Protein AF-A0A1B6C2A0-F1 (afdb_monomer)

Foldseek 3Di:
DWDDDPFKIKDKDKFQDDDLVSLLVVLVVSCVVVDDADPQKAKEKEKEWEPVSVVPVVVVSSVVSNCVSPVPHHYDYDYDNPCPPPPVPPPCPPPDDDDPPPPPPGGMMMMMMMMGHNDDPVNDDDD

Secondary structure (DSSP, 8-state):
-EEE-SSEEEEEEEE---SHHHHHHHHHHHHHHH-SPPTTEEEEEEEEEETHHHHTSHHHHHHHHHHHH-TT-EEEEEEE--STT--TTSS-TTS-------------EEEEEEEEET--GGGS---

Solvent-accessible surface area (backbone atoms only — not comparable to full-atom values): 7648 Å² total; per-residue (Å²): 94,74,51,78,56,100,48,38,40,36,41,42,54,75,46,56,62,90,49,72,70,52,43,50,52,48,50,53,52,48,42,68,72,66,50,78,84,60,83,66,44,41,51,39,35,44,35,42,33,21,55,74,38,51,77,72,59,50,45,58,56,50,53,52,50,48,44,72,74,45,72,89,53,52,69,50,74,48,76,34,77,68,65,80,74,61,67,79,67,83,83,43,90,80,61,76,87,63,75,80,80,77,65,83,88,55,59,32,36,40,41,37,36,43,34,35,54,75,54,54,81,88,73,60,80,84,128

Radius of gyration: 17.27 Å; Cα contacts (8 Å, |Δi|>4): 169; chains: 1; bounding box: 34×28×52 Å

Organism: NCBI:txid38151

Nearest PDB structures (foldseek):
  2ig8-assembly1_C  TM=4.846E-01  e=4.538E-01  Pseudomonas aeruginosa PAO1
  8gzy-assembly3_E  TM=4.237E-01  e=2.541E-01  Escherichia coli
  6ll6-assembly1_A  TM=4.222E-01  e=3.083E-01  Escherichia coli
  8c8v-assembly1_A  TM=3.925E-01  e=2.272E+00  Priestia megaterium NBRC 15308 = ATCC 14581
  8c9d-assembly1_A  TM=3.919E-01  e=3.805E+00  Priestia megaterium

Sequence (127 aa):
MALRGENITVHSQLLTSQNESGINAFMKKMWEEVGCKPEDSQRFAFIVTCVNRFIDNKSKYEWKKFKEYFPDIQYFGFYGNGEHYLEITSCEKNLKKKKPLRIAYGDSTSFLFITIKGAKPSQIIRI

Structure (mmCIF, N/CA/C/O backbone):
data_AF-A0A1B6C2A0-F1
#
_entry.id   AF-A0A1B6C2A0-F1
#
loop_
_atom_site.group_PDB
_atom_site.id
_atom_site.type_symbol
_atom_site.label_atom_id
_atom_site.label_alt_id
_atom_site.label_comp_id
_atom_site.label_asym_id
_atom_site.label_entity_id
_atom_site.label_seq_id
_atom_site.pdbx_PDB_ins_code
_atom_site.Cartn_x
_atom_site.Cartn_y
_atom_site.Cartn_z
_atom_site.occupancy
_atom_site.B_iso_or_equiv
_atom_site.auth_seq_id
_atom_site.auth_comp_id
_atom_site.auth_asym_id
_atom_site.auth_atom_id
_atom_site.pdbx_PDB_model_num
ATOM 1 N N . MET A 1 1 ? -7.528 7.260 -4.378 1.00 46.97 1 MET A N 1
ATOM 2 C CA . MET A 1 1 ? -8.936 7.714 -4.248 1.00 46.97 1 MET A CA 1
ATOM 3 C C . MET A 1 1 ? -9.460 7.255 -2.899 1.00 46.97 1 MET A C 1
ATOM 5 O O . MET A 1 1 ? -9.129 6.136 -2.517 1.00 46.97 1 MET A O 1
ATOM 9 N N . ALA A 1 2 ? -10.219 8.090 -2.179 1.00 59.53 2 ALA A N 1
ATOM 10 C CA . ALA A 1 2 ? -10.784 7.724 -0.881 1.00 59.53 2 ALA A CA 1
ATOM 11 C C . ALA A 1 2 ? -12.317 7.789 -0.901 1.00 59.53 2 ALA A C 1
ATOM 13 O O . ALA A 1 2 ? -12.877 8.824 -1.255 1.00 59.53 2 ALA A O 1
ATOM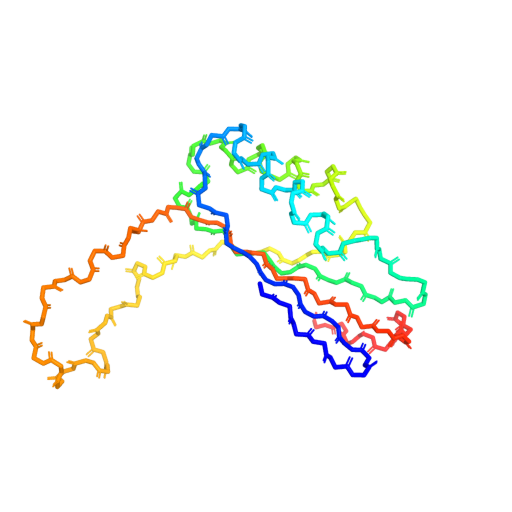 14 N N . LEU A 1 3 ? -12.983 6.699 -0.517 1.00 65.81 3 LEU A N 1
ATOM 15 C CA . LEU A 1 3 ? -14.430 6.663 -0.281 1.00 65.81 3 LEU A CA 1
ATOM 16 C C . LEU A 1 3 ? -14.672 6.636 1.227 1.00 65.81 3 LEU A C 1
ATOM 18 O O . LEU A 1 3 ? -14.015 5.883 1.947 1.00 65.81 3 LEU A O 1
ATOM 22 N N . ARG A 1 4 ? -15.600 7.466 1.707 1.00 64.44 4 ARG A N 1
ATOM 23 C CA . ARG A 1 4 ? -15.973 7.553 3.123 1.00 64.44 4 ARG A CA 1
ATOM 24 C C . ARG A 1 4 ? -17.473 7.311 3.251 1.00 64.44 4 ARG A C 1
ATOM 26 O O . ARG A 1 4 ? -18.260 8.120 2.776 1.00 64.44 4 ARG A O 1
ATOM 33 N N . GLY A 1 5 ? -17.844 6.193 3.863 1.00 67.31 5 GLY A N 1
ATOM 34 C CA . GLY A 1 5 ? -19.181 5.955 4.401 1.00 67.31 5 GLY A CA 1
ATOM 35 C C . GLY A 1 5 ? -19.194 6.194 5.911 1.00 67.31 5 GLY A C 1
ATOM 36 O O . GLY A 1 5 ? -18.141 6.413 6.511 1.00 67.31 5 GLY A O 1
ATOM 37 N N . GLU A 1 6 ? -20.369 6.112 6.535 1.00 70.62 6 GLU A N 1
ATOM 38 C CA . GLU A 1 6 ? -20.544 6.400 7.970 1.00 70.62 6 GLU A CA 1
ATOM 39 C C . GLU A 1 6 ? -19.583 5.598 8.870 1.00 70.62 6 GLU A C 1
ATOM 41 O O . GLU A 1 6 ? -19.019 6.150 9.812 1.00 70.62 6 GLU A O 1
ATOM 46 N N . ASN A 1 7 ? -19.297 4.337 8.520 1.00 81.69 7 ASN A N 1
ATOM 47 C CA . ASN A 1 7 ? -18.421 3.446 9.296 1.00 81.69 7 ASN A CA 1
ATOM 48 C C . ASN A 1 7 ? -17.284 2.803 8.490 1.00 81.69 7 ASN A C 1
ATOM 50 O O . ASN A 1 7 ? -16.551 1.973 9.025 1.00 81.69 7 ASN A O 1
ATOM 54 N N . ILE A 1 8 ? -17.124 3.160 7.212 1.00 86.12 8 ILE A N 1
ATOM 55 C CA . ILE A 1 8 ? -16.151 2.523 6.315 1.00 86.12 8 ILE A CA 1
ATOM 56 C C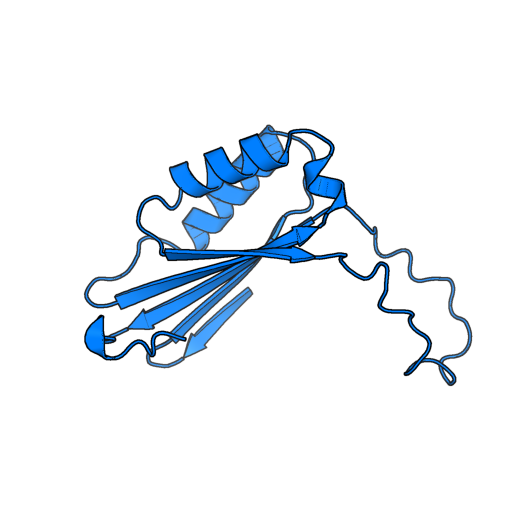 . ILE A 1 8 ? -15.323 3.593 5.617 1.00 86.12 8 ILE A C 1
ATOM 58 O O . ILE A 1 8 ? -15.874 4.513 5.013 1.00 86.12 8 ILE A O 1
ATOM 62 N N . THR A 1 9 ? -14.000 3.448 5.642 1.00 88.81 9 THR A N 1
ATOM 63 C CA . THR A 1 9 ? -13.112 4.210 4.761 1.00 88.81 9 THR A CA 1
ATOM 64 C C . THR A 1 9 ? -12.344 3.274 3.847 1.00 88.81 9 THR A C 1
ATOM 66 O O . THR A 1 9 ? -11.804 2.257 4.279 1.00 88.81 9 THR A O 1
ATOM 69 N N . VAL A 1 10 ? -12.297 3.621 2.566 1.00 90.19 10 VAL A N 1
ATOM 70 C CA . VAL A 1 10 ? -11.571 2.863 1.550 1.00 90.19 10 VAL A CA 1
ATOM 71 C C . VAL A 1 10 ? -10.533 3.770 0.924 1.00 90.19 10 VAL A C 1
ATOM 73 O O . VAL A 1 10 ? -10.885 4.863 0.494 1.00 90.19 10 VAL A O 1
ATOM 76 N N . HIS A 1 11 ? -9.284 3.321 0.845 1.00 92.44 11 HIS A N 1
ATOM 77 C CA . HIS A 1 11 ? -8.206 4.021 0.150 1.00 92.44 11 HIS A CA 1
ATOM 78 C C . HIS A 1 11 ? -7.613 3.096 -0.901 1.00 92.44 11 HIS A C 1
ATOM 80 O O . HIS A 1 11 ? -7.184 1.994 -0.572 1.00 92.44 11 HIS A O 1
ATOM 86 N N . SER A 1 12 ? -7.557 3.542 -2.153 1.00 91.06 12 SER A N 1
ATOM 87 C CA . SER A 1 12 ? -6.879 2.801 -3.217 1.00 91.06 12 SER A CA 1
ATOM 88 C C . SER A 1 12 ? -5.825 3.646 -3.918 1.00 91.06 12 SER A C 1
ATOM 90 O O . SER A 1 12 ? -6.047 4.837 -4.186 1.00 91.06 12 SER A O 1
ATOM 92 N N . GLN A 1 13 ? -4.688 3.022 -4.233 1.00 90.56 13 GLN A N 1
ATOM 93 C CA . GLN A 1 13 ? -3.665 3.593 -5.107 1.00 90.56 13 GLN A CA 1
ATOM 94 C C . GLN A 1 13 ? -2.916 2.507 -5.888 1.00 90.56 13 GLN A C 1
ATOM 96 O O . GLN A 1 13 ? -2.855 1.346 -5.483 1.00 90.56 13 GLN A O 1
ATOM 101 N N . LEU A 1 14 ? -2.310 2.931 -6.997 1.00 88.50 14 LEU A N 1
ATOM 102 C CA . LEU A 1 14 ? -1.517 2.098 -7.889 1.00 88.50 14 LEU A CA 1
ATOM 103 C C . LEU A 1 14 ? -0.050 2.530 -7.844 1.00 88.50 14 LEU A C 1
ATOM 105 O O . LEU A 1 14 ? 0.276 3.674 -8.162 1.00 88.50 14 LEU A O 1
ATOM 109 N N . LEU A 1 15 ? 0.832 1.603 -7.489 1.00 88.38 15 LEU A N 1
ATOM 110 C CA . LEU A 1 15 ? 2.272 1.791 -7.557 1.00 88.38 15 LEU A CA 1
ATOM 111 C C . LEU A 1 15 ? 2.779 1.348 -8.927 1.00 88.38 15 LEU A C 1
ATOM 113 O O . LEU A 1 15 ? 2.741 0.165 -9.252 1.00 88.38 15 LEU A O 1
ATOM 117 N N . THR A 1 16 ? 3.301 2.291 -9.707 1.00 86.25 16 THR A N 1
ATOM 118 C CA . THR A 1 16 ? 3.906 2.026 -11.025 1.00 86.25 16 THR A CA 1
ATOM 119 C C . THR A 1 16 ? 5.417 2.236 -11.043 1.00 86.25 16 THR A C 1
ATOM 121 O O . THR A 1 16 ? 6.093 1.755 -11.952 1.00 86.25 16 THR A O 1
ATOM 124 N N . SER A 1 17 ? 5.972 2.919 -10.032 1.00 85.25 17 SER A N 1
ATOM 125 C CA . SER A 1 17 ? 7.409 3.189 -9.968 1.00 85.25 17 SER A CA 1
ATOM 126 C C . SER A 1 17 ? 8.223 1.898 -9.889 1.00 85.25 17 SER A C 1
ATOM 128 O O . SER A 1 17 ? 7.827 0.930 -9.231 1.00 85.25 17 SER A O 1
ATOM 130 N N . GLN A 1 18 ? 9.375 1.931 -10.560 1.00 78.81 18 GLN A N 1
ATOM 131 C CA . GLN A 1 18 ? 10.309 0.820 -10.732 1.00 78.81 18 GLN A CA 1
ATOM 132 C C . GLN A 1 18 ? 11.610 0.994 -9.938 1.00 78.81 18 GLN A C 1
ATOM 134 O O . GLN A 1 18 ? 12.442 0.093 -9.943 1.00 78.81 18 GLN A O 1
ATOM 139 N N . ASN A 1 19 ? 11.817 2.138 -9.280 1.00 86.50 19 ASN A N 1
ATOM 140 C CA . ASN A 1 19 ? 13.023 2.411 -8.493 1.00 86.50 19 ASN A CA 1
ATOM 141 C C . ASN A 1 19 ? 12.700 2.580 -7.002 1.00 86.50 19 ASN A C 1
ATOM 143 O O . ASN A 1 19 ? 11.588 2.959 -6.631 1.00 86.50 19 ASN A O 1
ATOM 147 N N . GLU A 1 20 ? 13.686 2.307 -6.144 1.00 89.81 20 GLU A N 1
ATOM 148 C CA . GLU A 1 20 ? 13.518 2.317 -4.685 1.00 89.81 20 GLU A CA 1
ATOM 149 C C . GLU A 1 20 ? 13.048 3.673 -4.144 1.00 89.81 20 GLU A C 1
ATOM 151 O O . GLU A 1 20 ? 12.148 3.725 -3.308 1.00 89.81 20 GLU A O 1
ATOM 156 N N . SER A 1 21 ? 13.600 4.776 -4.662 1.00 91.00 21 SER A N 1
ATOM 157 C CA . SER A 1 21 ? 13.212 6.136 -4.266 1.00 91.00 21 SER A CA 1
ATOM 158 C C . SER A 1 21 ? 11.720 6.389 -4.498 1.00 91.00 21 SER A C 1
ATOM 160 O O . SER A 1 21 ? 11.013 6.826 -3.590 1.00 91.00 21 SER A O 1
ATOM 162 N N . GLY A 1 22 ? 11.214 6.043 -5.684 1.00 91.12 22 GLY A N 1
ATOM 163 C CA . GLY A 1 22 ? 9.809 6.211 -6.026 1.00 91.12 22 GLY A CA 1
ATOM 164 C C . GLY A 1 22 ? 8.893 5.234 -5.290 1.00 91.12 22 GLY A C 1
ATOM 165 O O . GLY A 1 22 ? 7.784 5.619 -4.933 1.00 91.12 22 GLY A O 1
ATOM 166 N N . ILE A 1 23 ? 9.349 4.010 -5.000 1.00 91.94 23 ILE A N 1
ATOM 167 C CA . ILE A 1 23 ? 8.610 3.069 -4.142 1.00 91.94 23 ILE A CA 1
ATOM 168 C C . ILE A 1 23 ? 8.478 3.638 -2.725 1.00 91.94 23 ILE A C 1
ATOM 170 O O . ILE A 1 23 ? 7.384 3.659 -2.166 1.00 91.94 23 ILE A O 1
ATOM 174 N N . ASN A 1 24 ? 9.567 4.148 -2.148 1.00 94.62 24 ASN A N 1
ATOM 175 C CA . ASN A 1 24 ? 9.548 4.726 -0.809 1.00 94.62 24 ASN A CA 1
ATOM 176 C C . ASN A 1 24 ? 8.687 5.997 -0.746 1.00 94.62 24 ASN A C 1
ATOM 178 O O . ASN A 1 24 ? 7.883 6.151 0.170 1.00 94.62 24 ASN A O 1
ATOM 182 N N . ALA A 1 25 ? 8.804 6.884 -1.740 1.00 95.19 25 ALA A N 1
ATOM 183 C CA . ALA A 1 25 ? 7.973 8.082 -1.837 1.00 95.19 25 ALA A CA 1
ATOM 184 C C . ALA A 1 25 ? 6.481 7.736 -1.964 1.00 95.19 25 ALA A C 1
ATOM 186 O O . ALA A 1 25 ? 5.644 8.364 -1.317 1.00 95.19 25 ALA A O 1
ATOM 187 N N . PHE A 1 26 ? 6.151 6.706 -2.749 1.00 94.88 26 PHE A N 1
ATOM 188 C CA . PHE A 1 26 ? 4.788 6.201 -2.869 1.00 94.88 26 PHE A CA 1
ATOM 189 C C . PHE A 1 26 ? 4.254 5.665 -1.537 1.00 94.88 26 PHE A C 1
ATOM 191 O O . PHE A 1 26 ? 3.175 6.070 -1.114 1.00 94.88 26 PHE A O 1
ATOM 198 N N . MET A 1 27 ? 5.014 4.802 -0.855 1.00 95.19 27 MET A N 1
ATOM 199 C CA . MET A 1 27 ? 4.599 4.227 0.430 1.00 95.19 27 MET A CA 1
ATOM 200 C C . MET A 1 27 ? 4.398 5.308 1.493 1.00 95.19 27 MET A C 1
ATOM 202 O O . MET A 1 27 ? 3.395 5.285 2.200 1.00 95.19 27 MET A O 1
ATOM 206 N N . LYS A 1 28 ? 5.293 6.303 1.547 1.00 95.81 28 LYS A N 1
ATOM 207 C CA . LYS A 1 28 ? 5.152 7.463 2.432 1.00 95.81 28 LYS A CA 1
ATOM 208 C C . LYS A 1 28 ? 3.858 8.229 2.157 1.00 95.81 28 LYS A C 1
ATOM 210 O O . LYS A 1 28 ? 3.079 8.447 3.077 1.00 95.81 28 LYS A O 1
ATOM 215 N N . LYS A 1 29 ? 3.605 8.588 0.895 1.00 95.25 29 LYS A N 1
ATOM 216 C CA . LYS A 1 29 ? 2.387 9.307 0.498 1.00 95.25 29 LYS A CA 1
ATOM 217 C C . LYS A 1 29 ? 1.126 8.506 0.830 1.00 95.25 29 LYS A C 1
ATOM 219 O O . LYS A 1 29 ? 0.148 9.049 1.331 1.00 95.25 29 LYS A O 1
ATOM 224 N N . MET A 1 30 ? 1.144 7.204 0.561 1.00 94.12 30 MET A N 1
ATOM 225 C CA . MET A 1 30 ? 0.041 6.310 0.895 1.00 94.12 30 MET A CA 1
ATOM 226 C C . MET A 1 30 ? -0.207 6.258 2.402 1.00 94.12 30 MET A C 1
ATOM 228 O O . MET A 1 30 ? -1.357 6.309 2.827 1.00 94.12 30 MET A O 1
ATOM 232 N N . TRP A 1 31 ? 0.850 6.183 3.209 1.00 94.38 31 TRP A N 1
ATOM 233 C CA . TRP A 1 31 ? 0.747 6.216 4.664 1.00 94.38 31 TRP A CA 1
ATOM 234 C C . TRP A 1 31 ? 0.172 7.540 5.172 1.00 94.38 31 TRP A C 1
ATOM 236 O O . TRP A 1 31 ? -0.723 7.521 6.011 1.00 94.38 31 TRP A O 1
ATOM 246 N N . GLU A 1 32 ? 0.603 8.674 4.616 1.00 94.12 32 GLU A N 1
ATOM 247 C CA . GLU A 1 32 ? 0.053 9.999 4.937 1.00 94.12 32 GLU A CA 1
ATOM 248 C C . GLU A 1 32 ? -1.445 10.097 4.594 1.00 94.12 32 GLU A C 1
ATOM 250 O O . GLU A 1 32 ? -2.218 10.679 5.353 1.00 94.12 32 GLU A O 1
ATOM 255 N N . GLU A 1 33 ? -1.881 9.492 3.484 1.00 90.69 33 GLU A N 1
ATOM 256 C CA . GLU A 1 33 ? -3.290 9.492 3.070 1.00 90.69 33 GLU A CA 1
ATOM 257 C C . GLU A 1 33 ? -4.172 8.522 3.871 1.00 90.69 33 GLU A C 1
ATOM 259 O O . GLU A 1 33 ? -5.321 8.843 4.179 1.00 90.69 33 GLU A O 1
ATOM 264 N N . VAL A 1 34 ? -3.672 7.319 4.163 1.00 90.88 34 VAL A N 1
ATOM 265 C CA . 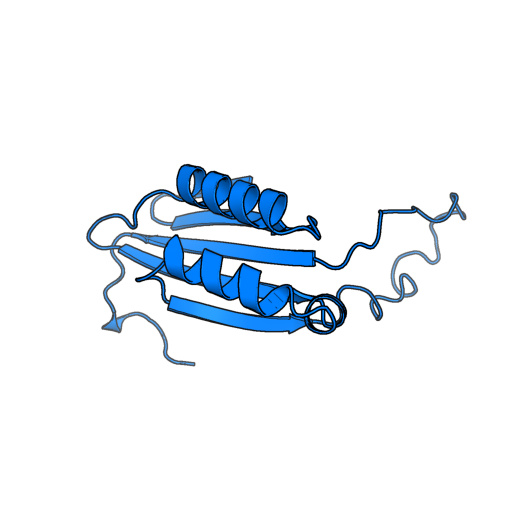VAL A 1 34 ? -4.390 6.278 4.922 1.00 90.88 34 VAL A CA 1
ATOM 266 C C . VAL A 1 34 ? -4.414 6.611 6.419 1.00 90.88 34 VAL A C 1
ATOM 268 O O . VAL A 1 34 ? -5.380 6.289 7.118 1.00 90.88 34 VAL A O 1
ATOM 271 N N . GLY A 1 35 ? -3.357 7.260 6.907 1.00 87.81 35 GLY A N 1
ATOM 272 C CA . GLY A 1 35 ? -3.150 7.631 8.300 1.00 87.81 35 GLY A CA 1
ATOM 273 C C . GLY A 1 35 ? -3.009 6.433 9.240 1.00 87.81 35 GLY A C 1
ATOM 274 O O . GLY A 1 35 ? -3.051 5.264 8.841 1.00 87.81 35 GLY A O 1
ATOM 275 N N . CYS A 1 36 ? -2.891 6.716 10.536 1.00 86.44 36 CYS A N 1
ATOM 276 C CA . CYS A 1 36 ? -2.920 5.690 11.576 1.00 86.44 36 CYS A CA 1
ATOM 277 C C . CYS A 1 36 ? -4.266 4.948 11.589 1.00 86.44 36 CYS A C 1
ATOM 279 O O . CYS A 1 36 ? -5.297 5.486 11.174 1.00 86.44 36 CYS A O 1
ATOM 281 N N . LYS A 1 37 ? -4.264 3.691 12.049 1.00 85.38 37 LYS A N 1
ATOM 282 C CA . LYS A 1 37 ? -5.504 2.934 12.256 1.00 85.38 37 LYS A CA 1
ATOM 283 C C . LYS A 1 37 ? -6.287 3.586 13.408 1.00 85.38 37 LYS A C 1
ATOM 285 O O . LYS A 1 37 ? -5.721 3.681 14.493 1.00 85.38 37 LYS A O 1
ATOM 290 N N . PRO A 1 38 ? -7.542 4.027 13.201 1.00 84.38 38 PRO A N 1
ATOM 291 C CA . PRO A 1 38 ? -8.361 4.564 14.284 1.00 84.38 38 PRO A CA 1
ATOM 292 C C . PRO A 1 38 ? -8.554 3.550 15.419 1.00 84.38 38 PRO A C 1
ATOM 294 O O . PRO A 1 38 ? -8.587 2.339 15.168 1.00 84.38 38 PRO A O 1
ATOM 297 N N . GLU A 1 39 ? -8.738 4.040 16.643 1.00 83.50 39 GLU A N 1
ATOM 298 C CA . GLU A 1 39 ? -9.188 3.214 17.768 1.00 83.50 39 GLU A CA 1
ATOM 299 C C . GLU A 1 39 ? -10.524 2.530 17.439 1.00 83.50 39 GLU A C 1
ATOM 301 O O . GLU A 1 39 ? -11.302 3.016 16.611 1.00 83.50 39 GLU A O 1
ATOM 306 N N . ASP A 1 40 ? -10.741 1.348 18.019 1.00 85.44 40 ASP A N 1
ATOM 307 C CA . ASP A 1 40 ? -11.930 0.516 17.795 1.00 85.44 40 ASP A CA 1
ATOM 308 C C . ASP A 1 40 ? -12.257 0.246 16.316 1.00 85.44 40 ASP A C 1
ATOM 310 O O . ASP A 1 40 ? -13.417 0.113 15.917 1.00 85.44 40 ASP A O 1
ATOM 314 N N . SER A 1 41 ? -11.225 0.151 15.474 1.00 87.00 41 SER A N 1
ATOM 315 C CA . SER A 1 41 ? -11.379 -0.164 14.055 1.00 87.00 41 SER A CA 1
ATOM 316 C C . SER A 1 41 ? -10.556 -1.370 13.615 1.00 87.00 41 SER A C 1
ATOM 318 O O . SER A 1 41 ? -9.487 -1.688 14.151 1.00 87.00 41 SER A O 1
ATOM 320 N N . GLN A 1 42 ? -11.069 -2.040 12.587 1.00 88.31 42 GLN A N 1
ATOM 321 C CA . GLN A 1 42 ? -10.357 -3.068 11.841 1.00 88.31 42 GLN A CA 1
ATOM 322 C C . GLN A 1 42 ? -9.868 -2.467 10.534 1.00 88.31 42 GLN A C 1
ATOM 324 O O . GLN A 1 42 ? -10.595 -1.712 9.887 1.00 88.31 42 GLN A O 1
ATOM 329 N N . ARG A 1 43 ? -8.640 -2.804 10.139 1.00 90.31 43 ARG A N 1
ATOM 330 C CA . ARG A 1 43 ? -8.073 -2.371 8.866 1.00 90.31 43 ARG A CA 1
ATOM 331 C C . ARG A 1 43 ? -7.440 -3.545 8.146 1.00 90.31 43 ARG A C 1
ATOM 333 O O . ARG A 1 43 ? -6.608 -4.245 8.720 1.00 90.31 43 ARG A O 1
ATOM 340 N N . PHE A 1 44 ? -7.810 -3.684 6.881 1.00 91.88 44 PHE A N 1
ATOM 341 C CA . PHE A 1 44 ? -7.305 -4.702 5.974 1.00 91.88 44 PHE A CA 1
ATOM 342 C C . PHE A 1 44 ? -6.660 -4.040 4.765 1.00 91.88 44 PHE A C 1
ATOM 344 O O . PHE A 1 44 ? -7.163 -3.025 4.279 1.00 91.88 44 PHE A O 1
ATOM 351 N N . ALA A 1 45 ? -5.575 -4.625 4.271 1.00 93.31 45 ALA A N 1
ATOM 352 C CA . ALA A 1 45 ? -4.949 -4.252 3.011 1.00 93.31 45 ALA A CA 1
ATOM 353 C C . ALA A 1 45 ? -5.076 -5.401 2.004 1.00 93.31 45 ALA A C 1
ATOM 355 O O . ALA A 1 45 ? -4.604 -6.505 2.250 1.00 93.31 45 ALA A O 1
ATOM 356 N N . PHE A 1 46 ? -5.680 -5.145 0.853 1.00 91.88 46 PHE A N 1
ATOM 357 C CA . PHE A 1 46 ? -5.689 -6.055 -0.287 1.00 91.88 46 PHE A CA 1
ATOM 358 C C . PHE A 1 46 ? -4.650 -5.577 -1.291 1.00 91.88 46 PHE A C 1
ATOM 360 O O . PHE A 1 46 ? -4.643 -4.403 -1.673 1.00 91.88 46 PHE A O 1
ATOM 367 N N . ILE A 1 47 ? -3.746 -6.472 -1.674 1.00 90.44 47 ILE A N 1
ATOM 368 C CA . ILE A 1 47 ? -2.561 -6.131 -2.456 1.00 90.44 47 ILE A CA 1
ATOM 369 C C . ILE A 1 47 ? -2.492 -7.050 -3.665 1.00 90.44 47 ILE A C 1
ATOM 371 O O . ILE A 1 47 ? -2.469 -8.272 -3.533 1.00 90.44 47 ILE A O 1
ATOM 375 N N . VAL A 1 48 ? -2.456 -6.450 -4.851 1.00 87.69 48 VAL A N 1
ATOM 376 C CA . VAL A 1 48 ? -2.405 -7.185 -6.116 1.00 87.69 48 VAL A CA 1
ATOM 377 C C . VAL A 1 48 ? -1.160 -6.773 -6.867 1.00 87.69 48 VAL A C 1
ATOM 379 O O . VAL A 1 48 ? -1.071 -5.638 -7.330 1.00 87.69 48 VAL A O 1
ATOM 382 N N . THR A 1 49 ? -0.207 -7.690 -6.994 1.00 84.69 49 THR A N 1
ATOM 383 C CA . THR A 1 49 ? 1.084 -7.431 -7.642 1.00 84.69 49 THR A CA 1
ATOM 384 C C . THR A 1 49 ? 1.130 -8.114 -9.004 1.00 84.69 49 THR A C 1
ATOM 386 O O . THR A 1 49 ? 0.874 -9.314 -9.106 1.00 84.69 49 THR A O 1
ATOM 389 N N . CYS A 1 50 ? 1.490 -7.373 -10.054 1.00 80.12 50 CYS A N 1
ATOM 390 C CA . CYS A 1 50 ? 1.764 -7.952 -11.367 1.00 80.12 50 CYS A CA 1
ATOM 391 C C . CYS A 1 50 ? 2.902 -8.980 -11.272 1.00 80.12 50 CYS A C 1
ATOM 393 O O . CYS A 1 50 ? 3.953 -8.676 -10.709 1.00 80.12 50 CYS A O 1
ATOM 395 N N . VAL A 1 51 ? 2.735 -10.167 -11.861 1.00 74.94 51 VAL A N 1
ATOM 396 C CA . VAL A 1 51 ? 3.756 -11.240 -11.824 1.00 74.94 51 VAL A CA 1
ATOM 397 C C . VAL A 1 51 ? 5.143 -10.785 -12.295 1.00 74.94 51 VAL A C 1
ATOM 399 O O . VAL A 1 51 ? 6.146 -11.111 -11.664 1.00 74.94 51 VAL A O 1
ATOM 402 N N . ASN A 1 52 ? 5.208 -9.954 -13.335 1.00 69.12 52 ASN A N 1
ATOM 403 C CA . ASN A 1 52 ? 6.461 -9.446 -13.900 1.00 69.12 52 ASN A CA 1
ATOM 404 C C . ASN A 1 52 ? 7.229 -8.544 -12.916 1.00 69.12 52 ASN A C 1
ATOM 406 O O . ASN A 1 52 ? 8.456 -8.522 -12.918 1.00 69.12 52 ASN A O 1
ATOM 410 N N . ARG A 1 53 ? 6.527 -7.905 -11.970 1.00 72.81 53 ARG A N 1
ATOM 411 C CA . ARG A 1 53 ? 7.120 -7.080 -10.904 1.00 72.81 53 ARG A CA 1
ATOM 412 C C . ARG A 1 53 ? 7.952 -7.898 -9.909 1.00 72.81 53 ARG A C 1
ATOM 414 O O . ARG A 1 53 ? 8.773 -7.342 -9.177 1.00 72.81 53 ARG A O 1
ATOM 421 N N . PHE A 1 54 ? 7.740 -9.216 -9.855 1.00 65.12 54 PHE A N 1
ATOM 422 C CA . PHE A 1 54 ? 8.492 -10.123 -8.989 1.00 65.12 54 PHE A CA 1
ATOM 423 C C . PHE A 1 54 ? 9.895 -10.435 -9.525 1.00 65.12 54 PHE A C 1
ATOM 425 O O . PHE A 1 54 ? 10.811 -10.637 -8.727 1.00 65.12 54 PHE A O 1
ATOM 432 N N . ILE A 1 55 ? 10.067 -10.437 -10.851 1.00 60.50 55 ILE A N 1
ATOM 433 C CA . ILE A 1 55 ? 11.287 -10.900 -11.532 1.00 60.50 55 ILE A CA 1
ATOM 434 C C . ILE A 1 55 ? 12.503 -10.028 -11.165 1.00 60.50 55 ILE A C 1
ATOM 436 O O . ILE A 1 55 ? 13.617 -10.529 -11.035 1.00 60.50 55 ILE A O 1
ATOM 440 N N . ASP A 1 56 ? 12.282 -8.751 -10.860 1.00 61.25 56 ASP A N 1
ATOM 441 C CA . ASP A 1 56 ? 13.351 -7.763 -10.685 1.00 61.25 56 ASP A CA 1
ATOM 442 C C . ASP A 1 56 ? 13.886 -7.606 -9.244 1.00 61.25 56 ASP A C 1
ATOM 444 O O . ASP A 1 56 ? 14.541 -6.610 -8.942 1.00 61.25 56 ASP A O 1
ATOM 448 N N . ASN A 1 57 ? 13.581 -8.507 -8.296 1.00 61.12 57 ASN A N 1
ATOM 449 C CA . ASN A 1 57 ? 13.859 -8.348 -6.845 1.00 61.12 57 ASN A CA 1
ATOM 450 C C . ASN A 1 57 ? 13.229 -7.099 -6.172 1.00 61.12 57 ASN A C 1
ATOM 452 O O . ASN A 1 57 ? 13.262 -6.982 -4.946 1.00 61.12 57 ASN A O 1
ATOM 456 N N . LYS A 1 58 ? 12.598 -6.195 -6.929 1.00 66.38 58 LYS A N 1
ATOM 457 C CA . LYS A 1 58 ? 11.925 -4.972 -6.453 1.00 66.38 58 LYS A CA 1
ATOM 458 C C . LYS A 1 58 ? 10.731 -5.264 -5.551 1.00 66.38 58 LYS A C 1
ATOM 460 O O . LYS A 1 58 ? 10.468 -4.504 -4.621 1.00 66.38 58 LYS A O 1
ATOM 465 N N . SER A 1 59 ? 10.063 -6.398 -5.770 1.00 71.50 59 SER A N 1
ATOM 466 C CA . SER A 1 59 ? 8.998 -6.891 -4.894 1.00 71.50 59 SER A CA 1
ATOM 467 C C . SER A 1 59 ? 9.471 -7.001 -3.441 1.00 71.50 59 SER A C 1
ATOM 469 O O . SER A 1 59 ? 8.737 -6.630 -2.534 1.00 71.50 59 SER A O 1
ATOM 471 N N . LYS A 1 60 ? 10.724 -7.409 -3.191 1.00 80.94 60 LYS A N 1
ATOM 472 C CA . LYS A 1 60 ? 11.277 -7.503 -1.829 1.00 80.94 60 LYS A CA 1
ATOM 473 C C . LYS A 1 60 ? 11.398 -6.135 -1.164 1.00 80.94 60 LYS A C 1
ATOM 475 O O . LYS A 1 60 ? 11.040 -6.002 0.005 1.00 80.94 60 LYS A O 1
ATOM 480 N N . TYR A 1 61 ? 11.880 -5.125 -1.891 1.00 87.19 61 TYR A N 1
ATOM 481 C CA . TYR A 1 61 ? 11.991 -3.762 -1.363 1.00 87.19 61 TYR A CA 1
ATOM 482 C C . TYR A 1 61 ? 10.614 -3.147 -1.110 1.00 87.19 61 TYR A C 1
ATOM 484 O O . TYR A 1 61 ? 10.375 -2.564 -0.056 1.00 87.19 61 TYR A O 1
ATOM 492 N N . GLU A 1 62 ? 9.683 -3.332 -2.044 1.00 88.38 62 GLU A N 1
ATOM 493 C CA . GLU A 1 62 ? 8.300 -2.891 -1.897 1.00 88.38 62 GLU A CA 1
ATOM 494 C C . GLU A 1 62 ? 7.631 -3.512 -0.670 1.00 88.38 62 GLU A C 1
ATOM 496 O O . GLU A 1 62 ? 7.070 -2.791 0.152 1.00 88.38 62 GLU A O 1
ATOM 501 N N . TRP A 1 63 ? 7.771 -4.827 -0.486 1.00 88.62 63 TRP A N 1
ATOM 502 C CA . TRP A 1 63 ? 7.252 -5.524 0.687 1.00 88.62 63 TRP A CA 1
ATOM 503 C C . TRP A 1 63 ? 7.921 -5.079 1.985 1.00 88.62 63 TRP A C 1
ATOM 505 O O . TRP A 1 63 ? 7.244 -4.949 3.006 1.00 88.62 63 TRP A O 1
ATOM 515 N N . LYS A 1 64 ? 9.232 -4.815 1.959 1.00 91.81 64 LYS A N 1
ATOM 516 C CA . LYS A 1 64 ? 9.952 -4.245 3.102 1.00 91.81 64 LYS A CA 1
ATOM 517 C C . LYS A 1 64 ? 9.355 -2.890 3.485 1.00 91.81 64 LYS A C 1
ATOM 519 O O . LYS A 1 64 ? 8.982 -2.702 4.638 1.00 91.81 64 LYS A O 1
ATOM 524 N N . LYS A 1 65 ? 9.194 -1.980 2.521 1.00 93.94 65 LYS A N 1
ATOM 525 C CA . LYS A 1 65 ? 8.616 -0.652 2.767 1.00 93.94 65 LYS A CA 1
ATOM 526 C C . LYS A 1 65 ? 7.162 -0.709 3.204 1.00 93.94 65 LYS A C 1
ATOM 528 O O . LYS A 1 65 ? 6.797 -0.006 4.137 1.00 93.94 65 LYS A O 1
ATOM 533 N N . PHE A 1 66 ? 6.355 -1.583 2.609 1.00 92.69 66 PHE A N 1
ATOM 534 C CA . PHE A 1 66 ? 4.984 -1.801 3.059 1.00 92.69 66 PHE A CA 1
ATOM 535 C C . PHE A 1 66 ? 4.935 -2.157 4.553 1.00 92.69 66 PHE A C 1
ATOM 537 O O . PHE A 1 66 ? 4.205 -1.520 5.304 1.00 92.69 66 PHE A O 1
ATOM 544 N N . LYS A 1 67 ? 5.762 -3.109 5.005 1.00 92.50 67 LYS A N 1
ATOM 545 C CA . LYS A 1 67 ? 5.814 -3.521 6.418 1.00 92.50 67 LYS A CA 1
ATOM 546 C C . LYS A 1 67 ? 6.378 -2.444 7.350 1.00 92.50 67 LYS A C 1
ATOM 548 O O . LYS A 1 67 ? 5.966 -2.387 8.500 1.00 92.50 67 LYS A O 1
ATOM 553 N N . GLU A 1 68 ? 7.290 -1.597 6.869 1.00 94.31 68 GLU A N 1
ATOM 554 C CA . GLU A 1 68 ? 7.798 -0.448 7.635 1.00 94.31 68 GLU A CA 1
ATOM 555 C C . GLU A 1 68 ? 6.701 0.599 7.890 1.00 94.31 68 GLU A C 1
ATOM 557 O O . GLU A 1 68 ? 6.577 1.094 9.006 1.00 94.31 68 GLU A O 1
ATOM 562 N N . TYR A 1 69 ? 5.890 0.926 6.878 1.00 93.69 69 TYR A N 1
ATOM 563 C CA . TYR A 1 69 ? 4.826 1.931 7.005 1.00 93.69 69 TYR A CA 1
ATOM 564 C C . TYR A 1 69 ? 3.533 1.380 7.627 1.00 93.69 69 TYR A C 1
ATOM 566 O O . TYR A 1 69 ? 2.774 2.128 8.242 1.00 93.69 69 TYR A O 1
ATOM 574 N N . PHE A 1 70 ? 3.269 0.080 7.485 1.00 92.12 70 PHE A N 1
ATOM 575 C CA . PHE A 1 70 ? 2.019 -0.560 7.897 1.00 92.12 70 PHE A CA 1
ATOM 576 C C . PHE A 1 70 ? 2.252 -1.840 8.727 1.00 92.12 70 PHE A C 1
ATOM 578 O O . PHE A 1 70 ? 1.792 -2.913 8.330 1.00 92.12 70 PHE A O 1
ATOM 585 N N . PRO A 1 71 ? 2.947 -1.759 9.878 1.00 90.06 71 PRO A N 1
ATOM 586 C CA . PRO A 1 71 ? 3.368 -2.942 10.638 1.00 90.06 71 PRO A CA 1
ATOM 587 C C . PRO A 1 71 ? 2.201 -3.763 11.212 1.00 90.06 71 PRO A C 1
ATOM 589 O O . PRO A 1 71 ? 2.275 -4.989 11.238 1.00 90.06 71 PRO A O 1
ATOM 592 N N . ASP A 1 72 ? 1.104 -3.106 11.606 1.00 85.50 72 ASP A N 1
ATOM 593 C CA . ASP A 1 72 ? 0.001 -3.723 12.365 1.00 85.50 72 ASP A CA 1
ATOM 594 C C . ASP A 1 72 ? -1.278 -3.948 11.538 1.00 85.50 72 ASP A C 1
ATOM 596 O O . ASP A 1 72 ? -2.386 -4.053 12.079 1.00 85.50 72 ASP A O 1
ATOM 600 N N . ILE A 1 73 ? -1.158 -3.965 10.208 1.00 87.56 73 ILE A N 1
ATOM 601 C CA . ILE A 1 73 ? -2.295 -4.143 9.297 1.00 87.56 73 ILE A CA 1
ATOM 602 C C . ILE A 1 73 ? -2.342 -5.585 8.795 1.00 87.56 73 ILE A C 1
ATOM 604 O O . ILE A 1 73 ? -1.356 -6.115 8.286 1.00 87.56 73 ILE A O 1
ATOM 608 N N . GLN A 1 74 ? -3.519 -6.209 8.883 1.00 89.00 74 GLN A N 1
ATOM 609 C CA . GLN A 1 74 ? -3.757 -7.492 8.225 1.00 89.00 74 GLN A CA 1
ATOM 610 C C . GLN A 1 74 ? -3.803 -7.284 6.714 1.00 89.00 74 GLN A C 1
ATOM 612 O O . GLN A 1 74 ? -4.521 -6.409 6.230 1.00 89.00 74 GLN A O 1
ATOM 617 N N . TYR A 1 75 ? -3.055 -8.088 5.965 1.00 89.19 75 TYR A N 1
ATOM 618 C CA . TYR A 1 75 ? -2.996 -7.966 4.517 1.00 89.19 75 TYR A CA 1
ATOM 619 C C . TYR A 1 75 ? -3.265 -9.292 3.812 1.00 89.19 75 TYR A C 1
ATOM 621 O O . TYR A 1 75 ? -2.893 -10.361 4.290 1.00 89.19 75 TYR A O 1
ATOM 629 N N . PHE A 1 76 ? -3.884 -9.187 2.642 1.00 88.38 76 PHE A N 1
ATOM 630 C CA . PHE A 1 76 ? -4.172 -10.283 1.732 1.00 88.38 76 PHE A CA 1
ATOM 631 C C . PHE A 1 76 ? -3.546 -9.941 0.387 1.00 88.38 76 PHE A C 1
ATOM 633 O O . PHE A 1 76 ? -3.937 -8.972 -0.266 1.00 88.38 76 PHE A O 1
ATOM 640 N N . GLY A 1 77 ? -2.526 -10.706 0.010 1.00 82.06 77 GLY A N 1
ATOM 641 C CA . GLY A 1 77 ? -1.769 -10.496 -1.216 1.00 82.06 77 GLY A CA 1
ATOM 642 C C . GLY A 1 77 ? -2.006 -11.618 -2.214 1.00 82.06 77 GLY A C 1
ATOM 643 O O . GLY A 1 77 ? -1.959 -12.786 -1.834 1.00 82.06 77 GLY A O 1
ATOM 644 N N . PHE A 1 78 ? -2.198 -11.282 -3.486 1.00 80.06 78 PHE A N 1
ATOM 645 C CA . PHE A 1 78 ? -2.119 -12.256 -4.571 1.00 80.06 78 PHE A CA 1
ATOM 646 C C . PHE A 1 78 ? -1.359 -11.688 -5.765 1.00 80.06 78 PHE A C 1
ATOM 648 O O . PHE A 1 78 ? -1.375 -10.486 -6.043 1.00 80.06 78 PHE A O 1
ATOM 655 N N . TYR A 1 79 ? -0.670 -12.577 -6.472 1.00 76.94 79 TYR A N 1
ATOM 656 C CA . TYR A 1 79 ? -0.040 -12.238 -7.737 1.00 76.94 79 TYR A CA 1
ATOM 657 C C . TYR A 1 79 ? -1.071 -12.366 -8.850 1.00 76.94 79 TYR A C 1
ATOM 659 O O . TYR A 1 79 ? -1.757 -13.380 -8.960 1.00 76.94 79 TYR A O 1
ATOM 667 N N . GLY A 1 80 ? -1.187 -11.322 -9.662 1.00 68.88 80 GLY A N 1
ATOM 668 C CA . GLY A 1 80 ? -2.077 -11.294 -10.811 1.00 68.88 80 GLY A CA 1
ATOM 669 C C . GLY A 1 80 ? -1.287 -11.156 -12.103 1.00 68.88 80 GLY A C 1
ATOM 670 O O . GLY A 1 80 ? -0.330 -10.384 -12.185 1.00 68.88 80 GLY A O 1
ATOM 671 N N . ASN A 1 81 ? -1.727 -11.846 -13.150 1.00 63.69 81 ASN A N 1
ATOM 672 C CA . ASN A 1 81 ? -1.412 -11.435 -14.513 1.00 63.69 81 ASN A CA 1
ATOM 673 C C . ASN A 1 81 ? -2.265 -10.194 -14.794 1.00 63.69 81 ASN A C 1
ATOM 675 O O . ASN A 1 81 ? -3.399 -10.319 -15.246 1.00 63.69 81 ASN A O 1
ATOM 679 N N . GLY A 1 82 ? -1.779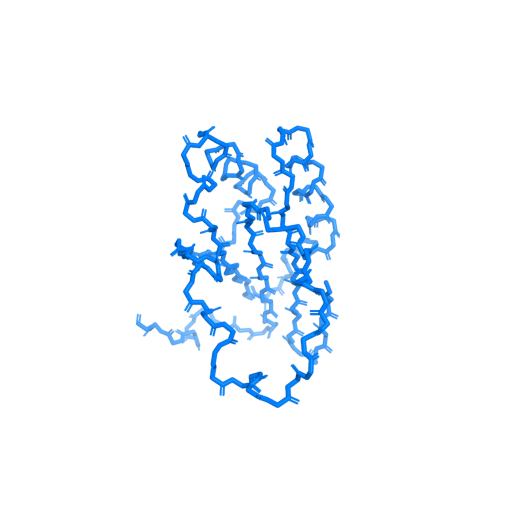 -9.003 -14.431 1.00 55.03 82 GLY A N 1
ATOM 680 C CA . GLY A 1 82 ? -2.492 -7.759 -14.731 1.00 55.03 82 GLY A CA 1
ATOM 681 C C . GLY A 1 82 ? -2.735 -7.678 -16.235 1.00 55.03 82 GLY A C 1
ATOM 682 O O . GLY A 1 82 ? -1.763 -7.732 -16.971 1.00 55.03 82 GLY A O 1
ATOM 683 N N . GLU A 1 83 ? -4.002 -7.659 -16.659 1.00 49.66 83 GLU A N 1
ATOM 684 C CA . GLU A 1 83 ? -4.531 -7.539 -18.036 1.00 49.66 83 GLU A CA 1
ATOM 685 C C . GLU A 1 83 ? -3.837 -8.299 -19.185 1.00 49.66 83 GLU A C 1
ATOM 687 O O . GLU A 1 83 ? -4.303 -8.22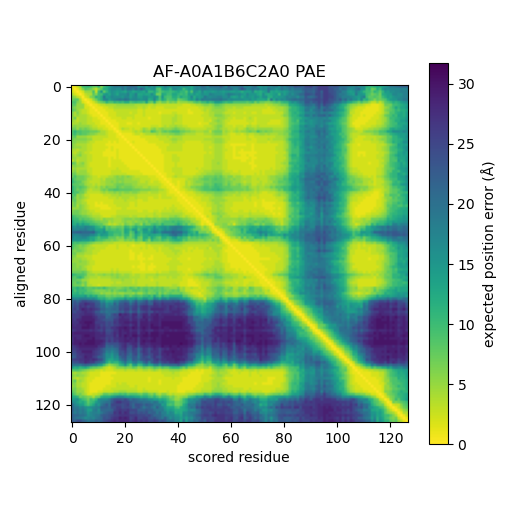3 -20.314 1.00 49.66 83 GLU A O 1
ATOM 692 N N . HIS A 1 84 ? -2.814 -9.121 -18.948 1.00 42.06 84 HIS A N 1
ATOM 693 C CA . HIS A 1 84 ? -2.175 -9.930 -19.987 1.00 42.06 84 HIS A CA 1
ATOM 694 C C . HIS A 1 84 ? -3.144 -10.950 -20.606 1.00 42.06 84 HIS A C 1
ATOM 696 O O . HIS A 1 84 ? -2.859 -11.485 -21.671 1.00 42.06 84 HIS A O 1
ATOM 702 N N . TYR A 1 85 ? -4.288 -11.182 -19.949 1.00 37.16 85 TYR A N 1
ATOM 703 C CA . TYR A 1 85 ? -5.367 -12.072 -20.375 1.00 37.16 85 TYR A CA 1
ATOM 704 C C . TYR A 1 85 ? -6.764 -11.440 -20.338 1.00 37.16 85 TYR A C 1
ATOM 706 O O . TYR A 1 85 ? -7.744 -12.138 -20.594 1.00 37.16 85 TYR A O 1
ATOM 714 N N . LEU A 1 86 ? -6.892 -10.133 -20.078 1.00 40.12 86 LEU A N 1
ATOM 715 C CA . LEU A 1 86 ? -8.083 -9.432 -20.552 1.00 40.12 86 LEU A CA 1
ATOM 716 C C . LEU A 1 86 ? -7.818 -9.155 -22.024 1.00 40.12 86 LEU A C 1
ATOM 718 O O . LEU A 1 86 ? -7.457 -8.049 -22.418 1.00 40.12 86 LEU A O 1
ATOM 722 N N . GLU A 1 87 ? -7.952 -10.198 -22.846 1.00 37.78 87 GLU A N 1
ATOM 723 C CA . GLU A 1 87 ? -8.224 -9.938 -24.242 1.00 37.78 87 GLU A CA 1
ATOM 724 C C . GLU A 1 87 ? -9.420 -8.984 -24.264 1.00 37.78 87 GLU A C 1
ATOM 726 O O . GLU A 1 87 ? -10.526 -9.303 -23.820 1.00 37.78 87 GLU A O 1
ATOM 731 N N . ILE A 1 88 ? -9.173 -7.784 -24.769 1.00 43.88 88 ILE A N 1
ATOM 732 C CA . ILE A 1 88 ? -10.162 -6.765 -25.091 1.00 43.88 88 ILE A CA 1
ATOM 733 C C . ILE A 1 88 ? -11.000 -7.278 -26.292 1.00 43.88 88 ILE A C 1
ATOM 735 O O . ILE A 1 88 ? -11.146 -6.627 -27.320 1.00 43.88 88 ILE A O 1
ATOM 739 N N . THR A 1 89 ? -11.485 -8.522 -26.243 1.00 41.50 89 THR A N 1
ATOM 740 C CA . THR A 1 89 ? -12.132 -9.227 -27.358 1.00 41.50 89 THR A CA 1
ATOM 741 C C . THR A 1 89 ? -13.596 -9.547 -27.084 1.00 41.50 89 THR A C 1
ATOM 743 O O . THR A 1 89 ? -14.321 -9.846 -28.037 1.00 41.50 89 THR A O 1
ATOM 746 N N . SER A 1 90 ? -14.090 -9.417 -25.845 1.00 44.16 90 SER A N 1
ATOM 747 C CA . SER A 1 90 ? -15.496 -9.726 -25.539 1.00 44.16 90 SER A CA 1
ATOM 748 C C . SER A 1 90 ? -16.448 -8.523 -25.579 1.00 44.16 90 SER A C 1
ATOM 750 O O . SER A 1 90 ? -17.609 -8.712 -25.934 1.00 44.16 90 SER A O 1
ATOM 752 N N . CYS A 1 91 ? -15.982 -7.288 -25.335 1.00 42.19 91 CYS A N 1
ATOM 753 C CA . CYS A 1 91 ? -16.863 -6.103 -25.294 1.00 42.19 91 CYS A CA 1
ATOM 754 C C . CYS A 1 91 ? -16.595 -5.038 -26.379 1.00 42.19 91 CYS A C 1
ATOM 756 O O . CYS A 1 91 ? -17.443 -4.176 -26.599 1.00 42.19 91 CYS A O 1
ATOM 758 N N . GLU A 1 92 ? -15.468 -5.089 -27.101 1.00 43.47 92 GLU A N 1
ATOM 759 C CA . GLU A 1 92 ? -15.078 -4.029 -28.052 1.00 43.47 92 GLU A CA 1
ATOM 760 C C . GLU A 1 92 ? -15.340 -4.334 -29.533 1.00 43.47 92 GLU A C 1
ATOM 762 O O . GLU A 1 92 ? -14.992 -3.519 -30.387 1.00 43.47 92 GLU A O 1
ATOM 767 N N . LYS A 1 93 ? -16.006 -5.443 -29.892 1.00 43.44 93 LYS A N 1
ATOM 768 C CA . LYS A 1 93 ? -16.271 -5.776 -31.314 1.00 43.44 93 LYS A CA 1
ATOM 769 C C . LYS A 1 93 ? -17.001 -4.670 -32.105 1.00 43.44 93 LYS A C 1
ATOM 771 O O . LYS A 1 93 ? -16.983 -4.706 -33.331 1.00 43.44 93 LYS A O 1
ATOM 776 N N . ASN A 1 94 ? -17.565 -3.663 -31.428 1.00 45.69 94 ASN A N 1
ATOM 777 C CA . ASN A 1 94 ? -18.223 -2.500 -32.029 1.00 45.69 94 ASN A CA 1
ATOM 778 C C . ASN A 1 94 ? -17.480 -1.157 -31.871 1.00 45.69 94 ASN A C 1
ATOM 780 O O 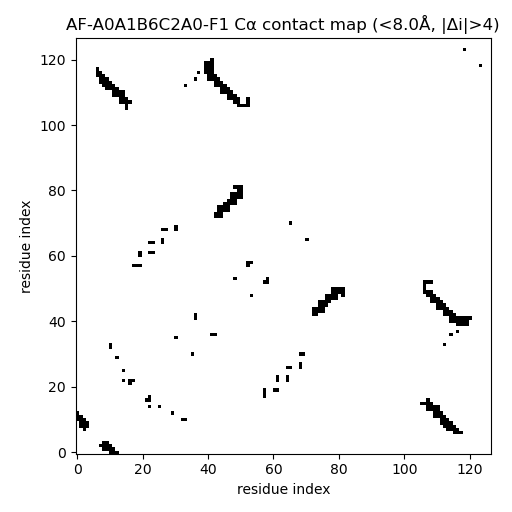. ASN A 1 94 ? -17.968 -0.137 -32.363 1.00 45.69 94 ASN A O 1
ATOM 784 N N . LEU A 1 95 ? -16.308 -1.103 -31.230 1.00 45.56 95 LEU A N 1
ATOM 785 C CA . LEU A 1 95 ? -15.534 0.136 -31.149 1.00 45.56 95 LEU A CA 1
ATOM 786 C C . LEU A 1 95 ? -14.594 0.210 -32.352 1.00 45.56 95 LEU A C 1
ATOM 788 O O . LEU A 1 95 ? -13.577 -0.472 -32.434 1.00 45.56 95 LEU A O 1
ATOM 792 N N . LYS A 1 96 ? -14.976 1.044 -33.331 1.00 47.28 96 LYS A N 1
ATOM 793 C CA . LYS A 1 96 ? -14.150 1.413 -34.492 1.00 47.28 96 LYS A CA 1
ATOM 794 C C . LYS A 1 96 ? -12.707 1.609 -34.032 1.00 47.28 96 LYS A C 1
ATOM 796 O O . LYS A 1 96 ? -12.484 2.489 -33.205 1.00 47.28 96 LYS A O 1
ATOM 801 N N . LYS A 1 97 ? -11.780 0.810 -34.583 1.00 47.72 97 LYS A N 1
ATOM 802 C CA . LYS A 1 97 ? -10.327 0.810 -34.331 1.00 47.72 97 LYS A CA 1
ATOM 803 C C . LYS A 1 97 ? -9.777 2.235 -34.188 1.00 47.72 97 LYS A C 1
ATOM 805 O O . LYS A 1 97 ? -9.282 2.825 -35.147 1.00 47.72 97 LYS A O 1
ATOM 810 N N . LYS A 1 98 ? -9.853 2.803 -32.988 1.00 45.44 98 LYS A N 1
ATOM 811 C CA . LYS A 1 98 ? -9.002 3.915 -32.589 1.00 45.44 98 LYS A CA 1
ATOM 812 C C . LYS A 1 98 ? -7.671 3.282 -32.216 1.00 45.44 98 LYS A C 1
ATOM 814 O O . LYS A 1 98 ? -7.644 2.153 -31.732 1.00 45.44 98 LYS A O 1
ATOM 819 N N . LYS A 1 99 ? -6.579 3.974 -32.558 1.00 46.03 99 LYS A N 1
ATOM 820 C CA . LYS A 1 99 ? -5.191 3.573 -32.273 1.00 46.03 99 LYS A CA 1
ATOM 821 C C . LYS A 1 99 ? -5.125 2.827 -30.936 1.00 46.03 99 LYS A C 1
ATOM 82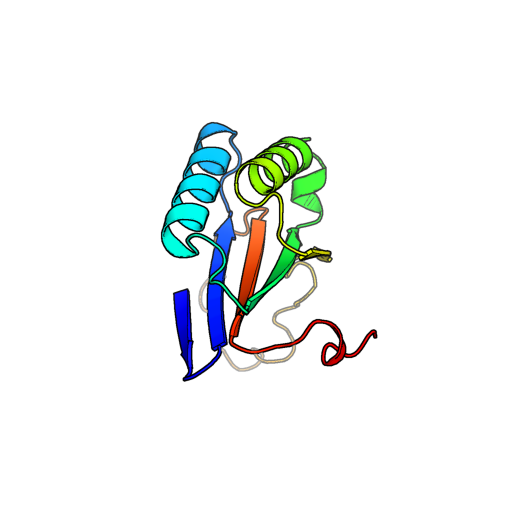3 O O . LYS A 1 99 ? -5.761 3.323 -30.004 1.00 46.03 99 LYS A O 1
ATOM 828 N N . PRO A 1 100 ? -4.382 1.705 -30.839 1.00 41.88 100 PRO A N 1
ATOM 829 C CA . PRO A 1 100 ? -4.269 0.969 -29.588 1.00 41.88 100 PRO A CA 1
ATOM 830 C C . PRO A 1 100 ? -3.955 1.983 -28.500 1.00 41.88 100 PRO A C 1
ATOM 832 O O . PRO A 1 100 ? -2.986 2.742 -28.618 1.00 41.88 100 PRO A O 1
ATOM 835 N N . LEU A 1 101 ? -4.849 2.070 -27.519 1.00 39.53 101 LEU A N 1
ATOM 836 C CA . LEU A 1 101 ? -4.639 2.852 -26.319 1.00 39.53 101 LEU A CA 1
ATOM 837 C C . LEU A 1 101 ? -3.358 2.285 -25.706 1.00 39.53 101 LEU A C 1
ATOM 839 O O . LEU A 1 101 ? -3.375 1.260 -25.037 1.00 39.53 101 LEU A O 1
ATOM 843 N N . ARG A 1 102 ? -2.214 2.917 -25.996 1.00 38.69 102 ARG A N 1
ATOM 844 C CA . ARG A 1 102 ? -0.965 2.708 -25.264 1.00 38.69 102 ARG A CA 1
ATOM 845 C C . ARG A 1 102 ? -1.164 3.342 -23.892 1.00 38.69 102 ARG A C 1
ATOM 847 O O . ARG A 1 102 ? -0.567 4.365 -23.574 1.00 38.69 102 ARG A O 1
ATOM 854 N N . ILE A 1 103 ? -2.054 2.757 -23.096 1.00 43.88 103 ILE A N 1
ATOM 855 C CA . ILE A 1 103 ? -1.938 2.842 -21.651 1.00 43.88 103 ILE A CA 1
ATOM 856 C C . ILE A 1 103 ? -0.565 2.235 -21.383 1.00 43.88 103 ILE A C 1
ATOM 858 O O . ILE A 1 103 ? -0.244 1.173 -21.914 1.00 43.88 103 ILE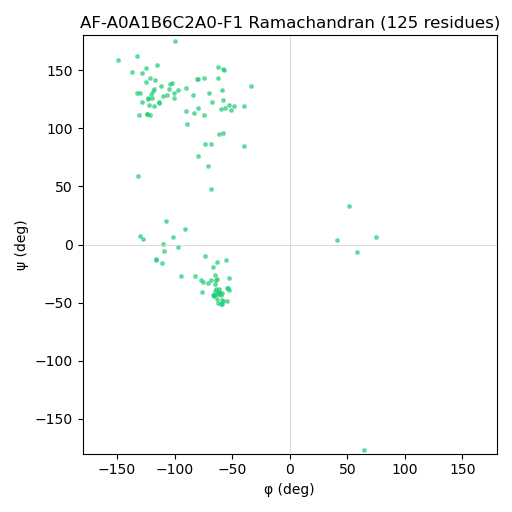 A O 1
ATOM 862 N N . ALA A 1 104 ? 0.312 2.970 -20.708 1.00 41.00 104 ALA A N 1
ATOM 863 C CA . ALA A 1 104 ? 1.623 2.455 -20.356 1.00 41.00 104 ALA A CA 1
ATOM 864 C C . ALA A 1 104 ? 1.410 1.227 -19.457 1.00 41.00 104 ALA A C 1
ATOM 866 O O . ALA A 1 104 ? 1.170 1.371 -18.261 1.00 41.00 104 ALA A O 1
ATOM 867 N N . TYR A 1 105 ? 1.421 0.036 -20.057 1.00 52.09 105 TYR A N 1
ATOM 868 C CA . TYR A 1 105 ? 1.370 -1.245 -19.366 1.00 52.09 105 TYR A CA 1
ATOM 869 C C . TYR A 1 105 ? 2.692 -1.396 -18.615 1.00 52.09 105 TYR A C 1
ATOM 871 O O . TYR A 1 105 ? 3.685 -1.872 -19.156 1.00 52.09 105 TYR A O 1
ATOM 879 N N . GLY A 1 106 ? 2.732 -0.849 -17.404 1.00 59.31 106 GLY A N 1
ATOM 880 C CA . GLY A 1 106 ? 3.862 -0.950 -16.496 1.00 59.31 106 GLY A CA 1
ATOM 881 C C . GLY A 1 106 ? 3.554 -1.962 -15.407 1.00 59.31 106 GLY A C 1
ATOM 882 O O . GLY A 1 106 ? 2.449 -1.971 -14.860 1.00 59.31 106 GLY A O 1
ATOM 883 N N . ASP A 1 107 ? 4.544 -2.782 -15.066 1.00 77.06 107 ASP A N 1
ATOM 884 C CA . ASP A 1 107 ? 4.461 -3.690 -13.928 1.00 77.06 107 ASP A CA 1
ATOM 885 C C . ASP A 1 107 ? 4.069 -2.903 -12.682 1.00 77.06 107 ASP A C 1
ATOM 887 O O . ASP A 1 107 ? 4.767 -1.971 -12.275 1.00 77.06 107 ASP A O 1
ATOM 891 N N . SER A 1 108 ? 2.945 -3.250 -12.066 1.00 83.44 108 SER A N 1
ATOM 892 C CA . SER A 1 108 ? 2.363 -2.449 -10.995 1.00 83.44 108 SER A CA 1
ATOM 893 C C . SER A 1 108 ? 1.972 -3.290 -9.791 1.00 83.44 108 SER A C 1
ATOM 895 O O . SER A 1 108 ? 1.856 -4.515 -9.869 1.00 83.44 108 SER A O 1
ATOM 897 N N . THR A 1 109 ? 1.795 -2.614 -8.662 1.00 87.44 109 THR A N 1
ATOM 898 C CA . THR A 1 109 ? 1.102 -3.181 -7.509 1.00 87.44 109 THR A CA 1
ATOM 899 C C . THR A 1 109 ? -0.055 -2.273 -7.138 1.00 87.44 109 THR A C 1
ATOM 901 O O . THR A 1 109 ? 0.123 -1.074 -6.914 1.00 87.44 109 THR A O 1
ATOM 904 N N . SER A 1 110 ? -1.248 -2.845 -7.068 1.00 89.81 110 SER A N 1
ATOM 905 C CA . SER A 1 110 ? -2.436 -2.173 -6.555 1.00 89.81 110 SER A CA 1
ATOM 906 C C . SER A 1 110 ? -2.547 -2.401 -5.057 1.00 89.81 110 SER A C 1
ATOM 908 O O . SER A 1 110 ? -2.425 -3.532 -4.592 1.00 89.81 110 SER A O 1
ATOM 910 N N . PHE A 1 111 ? -2.836 -1.335 -4.320 1.00 92.06 111 PHE A N 1
ATOM 911 C CA . PHE A 1 111 ? -3.113 -1.381 -2.891 1.00 92.06 111 PHE A CA 1
ATOM 912 C C . PHE A 1 111 ? -4.528 -0.878 -2.640 1.00 92.06 111 PHE A C 1
ATOM 914 O O . PHE A 1 111 ? -4.913 0.187 -3.132 1.00 92.06 111 PHE A O 1
ATOM 921 N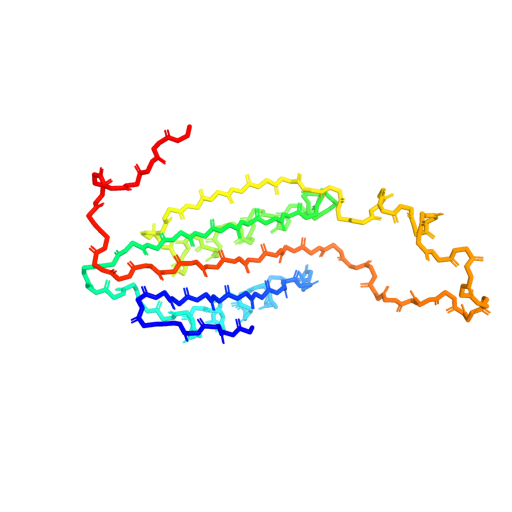 N . LEU A 1 112 ? -5.281 -1.626 -1.841 1.00 93.69 112 LEU A N 1
ATOM 922 C CA . LEU A 1 112 ? -6.621 -1.281 -1.392 1.00 93.69 112 LEU A CA 1
ATOM 923 C C . LEU A 1 112 ? -6.700 -1.461 0.123 1.00 93.69 112 LEU A C 1
ATOM 925 O O . LEU A 1 112 ? -6.674 -2.579 0.623 1.00 93.69 112 LEU A O 1
ATOM 929 N N . PHE A 1 113 ? -6.837 -0.365 0.854 1.00 93.38 113 PHE A N 1
ATOM 930 C CA . PHE A 1 113 ? -7.089 -0.384 2.287 1.00 93.38 113 PHE A CA 1
ATOM 931 C C . PHE A 1 113 ? -8.574 -0.223 2.547 1.00 93.38 113 PHE A C 1
ATOM 933 O O . PHE A 1 113 ? -9.199 0.689 2.010 1.00 93.38 113 PHE A O 1
ATOM 940 N N . ILE A 1 114 ? -9.113 -1.064 3.421 1.00 92.19 114 ILE A N 1
ATOM 941 C CA . ILE A 1 114 ? -10.477 -0.959 3.928 1.00 92.19 114 ILE A CA 1
ATOM 942 C C . ILE A 1 114 ? -10.385 -0.849 5.445 1.00 92.19 114 ILE A C 1
ATOM 944 O O . ILE A 1 114 ? -9.839 -1.733 6.101 1.00 92.19 114 ILE A O 1
ATOM 948 N N . THR A 1 115 ? -10.900 0.246 5.997 1.00 91.19 115 THR A N 1
ATOM 949 C CA . THR A 1 115 ? -11.037 0.451 7.441 1.00 91.19 115 THR A CA 1
ATOM 950 C C . THR A 1 115 ? -12.512 0.405 7.802 1.00 91.19 115 THR A C 1
ATOM 952 O O . THR A 1 115 ? -13.303 1.131 7.206 1.00 91.19 115 THR A O 1
ATOM 955 N N . ILE A 1 116 ? -12.875 -0.417 8.783 1.00 90.06 116 ILE A N 1
ATOM 956 C CA . ILE A 1 116 ? -14.239 -0.547 9.304 1.00 90.06 116 ILE A CA 1
ATOM 957 C C . ILE A 1 116 ? -14.213 -0.137 10.779 1.00 90.06 116 ILE A C 1
ATOM 959 O O . ILE A 1 116 ? -13.498 -0.741 11.581 1.00 90.06 116 ILE A O 1
ATOM 963 N N . LYS A 1 117 ? -14.973 0.899 11.137 1.00 84.88 117 LYS A N 1
ATOM 964 C CA . LYS A 1 117 ? -15.129 1.376 12.519 1.00 84.88 117 LYS A CA 1
ATOM 965 C C . LYS A 1 117 ? -16.136 0.512 13.280 1.00 84.88 117 LYS A C 1
ATOM 967 O O . LYS A 1 117 ? -17.139 0.094 12.711 1.00 84.88 117 LYS A O 1
ATOM 972 N N . GLY A 1 118 ? -15.874 0.260 14.562 1.00 74.81 118 GLY A N 1
ATOM 973 C CA . GLY A 1 118 ? -16.778 -0.464 15.461 1.00 74.81 118 GLY A CA 1
ATOM 974 C C . GLY A 1 118 ? -16.830 -1.982 15.253 1.00 74.81 118 GLY A C 1
ATOM 975 O O . GLY A 1 118 ? -17.639 -2.654 15.888 1.00 74.81 118 GLY A O 1
ATOM 976 N N . ALA A 1 119 ? -15.982 -2.543 14.385 1.00 62.25 119 ALA A N 1
ATOM 977 C CA . ALA A 1 119 ? -15.937 -3.981 14.141 1.00 62.25 119 ALA A CA 1
ATOM 978 C C . ALA A 1 119 ? -15.144 -4.702 15.243 1.00 62.25 119 ALA A C 1
ATOM 980 O O . ALA A 1 119 ? -13.933 -4.505 15.395 1.00 62.25 119 ALA A O 1
ATOM 981 N N . LYS A 1 120 ? -15.808 -5.591 15.992 1.00 58.19 120 LYS A N 1
ATOM 982 C CA . LYS A 1 120 ? -15.113 -6.506 16.910 1.00 58.19 120 LYS A CA 1
ATOM 983 C C . LYS A 1 120 ? -14.431 -7.620 16.101 1.00 58.19 120 LYS A C 1
ATOM 985 O O . LYS A 1 120 ? -15.031 -8.105 15.143 1.00 58.19 120 LYS A O 1
ATOM 990 N N . PRO A 1 121 ? -13.232 -8.100 16.493 1.00 55.56 121 PRO A N 1
ATOM 991 C CA . PRO A 1 121 ? -12.543 -9.191 15.793 1.00 55.56 121 PRO A CA 1
ATOM 992 C C . PRO A 1 121 ? -13.402 -10.451 15.584 1.00 55.56 121 PRO A C 1
ATOM 994 O O . PRO A 1 121 ? -13.218 -11.172 14.610 1.00 55.56 121 PRO A O 1
ATOM 997 N N . SER A 1 122 ? -14.365 -10.703 16.477 1.00 55.28 122 SER A N 1
ATOM 998 C CA . SER A 1 122 ? -15.303 -11.831 16.424 1.00 55.28 122 SER A CA 1
ATOM 999 C C . SER A 1 122 ? -16.405 -11.712 15.363 1.00 55.28 122 SER A C 1
ATOM 1001 O O . SER A 1 122 ? -17.116 -12.684 15.134 1.00 55.28 122 SER A O 1
ATOM 1003 N N . GLN A 1 123 ? -16.568 -10.549 14.728 1.00 49.69 123 GLN A N 1
ATOM 1004 C CA . GLN A 1 123 ? -17.571 -10.308 13.680 1.00 49.69 123 GLN A CA 1
ATOM 1005 C C . GLN A 1 123 ? -16.995 -10.445 12.264 1.00 49.69 123 GLN A C 1
ATOM 1007 O O . GLN A 1 123 ? -17.722 -10.308 11.283 1.00 49.69 123 GLN A O 1
ATOM 1012 N N . ILE A 1 124 ? -15.692 -10.711 12.147 1.00 54.28 124 ILE A N 1
ATOM 1013 C CA . ILE A 1 124 ? -15.035 -10.957 10.867 1.00 54.28 124 ILE A CA 1
ATOM 1014 C C . ILE A 1 124 ? -15.254 -12.430 10.511 1.00 54.28 124 ILE A C 1
ATOM 1016 O O . ILE A 1 124 ? -14.748 -13.322 11.195 1.00 54.28 124 ILE A O 1
ATOM 1020 N N . ILE A 1 125 ? -16.017 -12.682 9.446 1.00 47.72 125 ILE A N 1
ATOM 1021 C CA . ILE A 1 125 ? -16.195 -14.023 8.878 1.00 47.72 125 ILE A CA 1
ATOM 1022 C C . ILE A 1 125 ? -14.812 -14.538 8.465 1.00 47.72 125 ILE A C 1
ATOM 1024 O O . ILE A 1 125 ? -14.154 -13.948 7.608 1.00 47.72 125 ILE A O 1
ATOM 1028 N N . ARG A 1 126 ? -14.359 -15.622 9.103 1.00 41.41 126 ARG A N 1
ATOM 1029 C CA . ARG A 1 126 ? -13.199 -16.391 8.644 1.00 41.41 126 ARG A CA 1
ATOM 1030 C C . ARG A 1 126 ? -13.660 -17.187 7.425 1.00 41.41 126 ARG A C 1
ATOM 1032 O O . ARG A 1 126 ? -14.535 -18.037 7.574 1.00 41.41 126 ARG A O 1
ATOM 1039 N N . ILE A 1 127 ? -13.145 -16.832 6.251 1.00 38.78 127 ILE A N 1
ATOM 1040 C CA . ILE A 1 127 ? -13.357 -17.562 4.993 1.00 38.78 127 ILE A CA 1
ATOM 1041 C C . ILE A 1 127 ? -12.378 -18.732 4.948 1.00 38.78 127 ILE A C 1
ATOM 1043 O O . ILE A 1 127 ? -11.208 -18.505 5.338 1.00 38.78 127 ILE A O 1
#

pLDDT: mean 74.29, std 19.36, range [37.16, 95.81]

Mean predicted aligned error: 11.09 Å